Protein AF-A0A9R1W4N7-F1 (afdb_monomer_lite)

Organism: Lactuca sativa (NCBI:txid4236)

Foldseek 3Di:
DDDDDDPPPWKKKKKWAWDPPPPDDPPCLQKTKIWIWMATPVVRDIGTDDIDIDGPVDDPDDPQWDDDPRMIMDIDDPPDDD

Structure (mmCIF, N/CA/C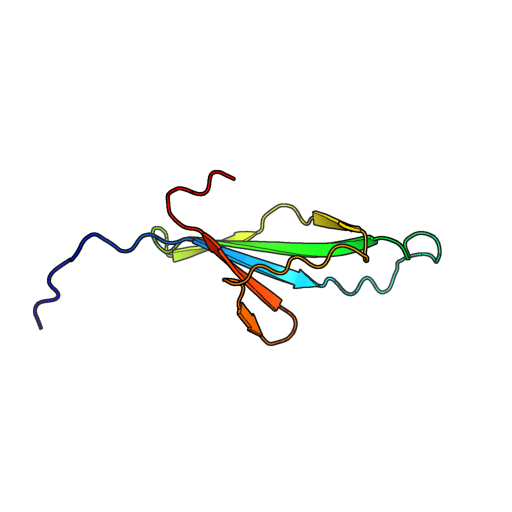/O backbone):
data_AF-A0A9R1W4N7-F1
#
_entry.id   AF-A0A9R1W4N7-F1
#
loop_
_atom_site.group_PDB
_atom_site.id
_atom_site.type_symbol
_atom_site.label_atom_id
_atom_site.label_alt_id
_atom_site.label_comp_id
_atom_site.label_asym_id
_atom_site.label_entity_id
_atom_site.label_seq_id
_atom_site.pdbx_PDB_ins_code
_atom_site.Cartn_x
_atom_site.Cartn_y
_atom_site.Cartn_z
_atom_site.occupancy
_atom_site.B_iso_or_equiv
_atom_site.auth_seq_id
_atom_site.auth_comp_id
_atom_site.auth_asym_id
_atom_site.auth_atom_id
_atom_site.pdbx_PDB_model_num
ATOM 1 N N . MET A 1 1 ? -20.427 15.172 24.346 1.00 40.38 1 MET A N 1
ATOM 2 C CA . MET A 1 1 ? -20.341 14.507 23.030 1.00 40.38 1 MET A CA 1
ATOM 3 C C . MET A 1 1 ? -20.115 13.029 23.291 1.00 40.38 1 MET A C 1
ATOM 5 O O . MET A 1 1 ? -19.072 12.679 23.821 1.00 40.38 1 MET A O 1
ATOM 9 N N . VAL A 1 2 ? -21.123 12.190 23.053 1.00 34.69 2 VAL A N 1
ATOM 10 C CA . VAL A 1 2 ? -21.011 10.735 23.222 1.00 34.69 2 VAL A CA 1
ATOM 11 C C . VAL A 1 2 ? -20.633 10.171 21.860 1.00 34.69 2 VAL A C 1
ATOM 13 O O . VAL A 1 2 ? -21.448 10.194 20.942 1.00 34.69 2 VAL A O 1
ATOM 16 N N . VAL A 1 3 ? -19.386 9.731 21.706 1.00 45.25 3 VAL A N 1
ATOM 17 C CA . VAL A 1 3 ? -18.970 8.970 20.524 1.00 45.25 3 VAL A CA 1
ATOM 18 C C . VAL A 1 3 ? -19.366 7.523 20.790 1.00 45.25 3 VAL A C 1
ATOM 20 O O . VAL A 1 3 ? -18.736 6.835 21.587 1.00 45.25 3 VAL A O 1
ATOM 23 N N . MET A 1 4 ? -20.463 7.080 20.180 1.00 43.38 4 MET A N 1
ATOM 24 C CA . MET A 1 4 ? -20.826 5.666 20.167 1.00 43.38 4 MET A CA 1
ATOM 25 C C . MET A 1 4 ? -19.807 4.922 19.299 1.00 43.38 4 MET A C 1
ATOM 27 O O . MET A 1 4 ? -19.725 5.180 18.097 1.00 43.38 4 MET A O 1
ATOM 31 N N . SER A 1 5 ? -19.020 4.018 19.890 1.00 53.53 5 SER A N 1
ATOM 32 C CA . SER A 1 5 ? -18.104 3.156 19.142 1.00 53.53 5 SER A CA 1
ATOM 33 C C . SER A 1 5 ? -18.897 2.110 18.351 1.00 53.53 5 SER A C 1
ATOM 35 O O . SER A 1 5 ? -19.159 0.990 18.782 1.00 53.53 5 SER A O 1
ATOM 37 N N . SER A 1 6 ? -19.291 2.489 17.138 1.00 52.91 6 SER A N 1
ATOM 38 C CA . SER A 1 6 ? -19.429 1.531 16.043 1.00 52.91 6 SER A CA 1
ATOM 39 C C . SER A 1 6 ? -18.102 0.775 15.912 1.00 52.91 6 SER A C 1
ATOM 41 O O . SER A 1 6 ? -17.059 1.403 16.094 1.00 52.91 6 SER A O 1
ATOM 43 N N . LYS A 1 7 ? -18.152 -0.545 15.652 1.00 56.88 7 LYS A N 1
ATOM 44 C CA . LYS A 1 7 ? -17.000 -1.454 15.448 1.00 56.88 7 LYS A CA 1
ATOM 45 C C . LYS A 1 7 ? -15.752 -0.675 15.044 1.00 56.88 7 LYS A C 1
ATOM 47 O O . LYS A 1 7 ? -15.783 -0.021 14.003 1.00 56.88 7 LYS A O 1
ATOM 52 N N . SER A 1 8 ? -14.716 -0.712 15.884 1.00 60.06 8 SER A N 1
ATOM 53 C CA . SER A 1 8 ? -13.507 0.073 15.651 1.00 60.06 8 SER A CA 1
ATOM 54 C C . SER A 1 8 ? -13.029 -0.175 14.220 1.00 60.06 8 SER A C 1
ATOM 56 O O . SER A 1 8 ? -12.767 -1.318 13.844 1.00 60.06 8 SER A O 1
ATOM 58 N N . LEU A 1 9 ? -13.063 0.874 13.394 1.00 71.75 9 LEU A N 1
ATOM 59 C CA . LEU A 1 9 ? -12.667 0.826 11.991 1.00 71.75 9 LEU A CA 1
ATOM 60 C C . LEU A 1 9 ? -11.151 0.638 11.975 1.00 71.75 9 LEU A C 1
ATOM 62 O O . LEU A 1 9 ? -10.387 1.597 12.032 1.00 71.75 9 LEU A O 1
ATOM 66 N N . HIS A 1 10 ? -10.730 -0.620 12.017 1.00 76.94 10 HIS A N 1
ATOM 67 C CA . HIS A 1 10 ? -9.340 -1.014 11.860 1.00 76.94 10 HIS A CA 1
ATOM 68 C C . HIS A 1 10 ? -9.055 -1.106 10.370 1.00 76.94 10 HIS A C 1
ATOM 70 O O . HIS A 1 10 ? -9.724 -1.858 9.656 1.00 76.94 10 HIS A O 1
ATOM 76 N N . PHE A 1 11 ? -8.102 -0.306 9.917 1.00 81.12 11 PHE A N 1
ATOM 77 C CA . PHE A 1 11 ? -7.617 -0.304 8.552 1.00 81.12 11 PHE A CA 1
ATOM 78 C C . PHE A 1 11 ? -6.107 -0.110 8.557 1.00 81.12 11 PHE A C 1
ATOM 80 O O . PHE A 1 11 ? -5.530 0.476 9.479 1.00 81.12 11 PHE A O 1
ATOM 87 N N . LYS A 1 12 ? -5.466 -0.599 7.502 1.00 88.44 12 LYS A N 1
ATOM 88 C CA . LYS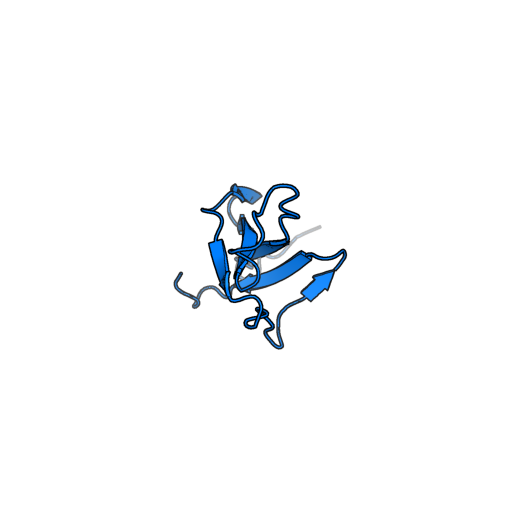 A 1 12 ? -4.048 -0.356 7.264 1.00 88.44 12 LYS A CA 1
ATOM 89 C C . LYS A 1 12 ? -3.879 0.317 5.916 1.00 88.44 12 LYS A C 1
ATOM 91 O O . LYS A 1 12 ? -4.678 0.092 5.011 1.00 88.44 12 LYS A O 1
ATOM 96 N N . ILE A 1 13 ? -2.860 1.155 5.790 1.00 88.94 13 ILE A N 1
ATOM 97 C CA . ILE A 1 13 ? -2.531 1.820 4.529 1.00 88.94 13 ILE A CA 1
ATOM 98 C C . ILE A 1 13 ? -1.108 1.435 4.159 1.00 88.94 13 ILE A C 1
ATOM 100 O O . ILE A 1 13 ? -0.190 1.693 4.935 1.00 88.94 13 ILE A O 1
ATOM 104 N N . ILE A 1 14 ? -0.926 0.844 2.981 1.00 89.44 14 ILE A N 1
ATOM 105 C CA . ILE A 1 14 ? 0.399 0.730 2.373 1.00 89.44 14 ILE A CA 1
ATOM 106 C C . ILE A 1 14 ? 0.659 2.010 1.596 1.00 89.44 14 ILE A C 1
ATOM 108 O O . ILE A 1 14 ? -0.122 2.378 0.718 1.00 89.44 14 ILE A O 1
ATOM 112 N N . ARG A 1 15 ? 1.769 2.668 1.908 1.00 90.25 15 ARG A N 1
ATOM 113 C CA . ARG A 1 15 ? 2.301 3.797 1.159 1.00 90.25 15 ARG A CA 1
ATOM 114 C C . ARG A 1 15 ? 3.475 3.309 0.319 1.00 90.25 15 ARG A C 1
ATOM 116 O O . ARG A 1 15 ? 4.408 2.711 0.845 1.00 90.25 15 ARG A O 1
ATOM 123 N N . LEU A 1 16 ? 3.414 3.579 -0.977 1.00 88.75 16 LEU A N 1
ATOM 124 C CA . LEU A 1 16 ? 4.449 3.247 -1.943 1.00 88.75 16 LEU A CA 1
ATOM 125 C C . LEU A 1 16 ? 4.972 4.541 -2.567 1.00 88.75 16 LEU A C 1
ATOM 127 O O . LEU A 1 16 ? 4.222 5.261 -3.230 1.00 88.75 16 LEU A O 1
ATOM 131 N N . SER A 1 17 ? 6.248 4.853 -2.363 1.00 88.12 17 SER A N 1
ATOM 132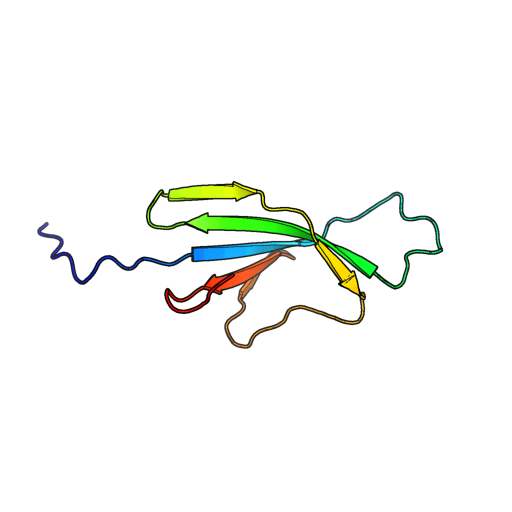 C CA . SER A 1 17 ? 6.883 6.039 -2.946 1.00 88.12 17 SER A CA 1
ATOM 133 C C . SER A 1 17 ? 8.081 5.664 -3.799 1.00 88.12 17 SER A C 1
ATOM 135 O O . SER A 1 17 ? 8.899 4.837 -3.401 1.00 88.12 17 SER A O 1
ATOM 137 N N . TYR A 1 18 ? 8.191 6.301 -4.961 1.00 84.00 18 TYR A N 1
ATOM 138 C CA . TYR A 1 18 ? 9.291 6.068 -5.886 1.00 84.00 18 TYR A CA 1
ATOM 139 C C . TYR A 1 18 ? 10.623 6.527 -5.286 1.00 84.00 18 TYR A C 1
ATOM 141 O O . TYR A 1 18 ? 10.735 7.655 -4.798 1.00 84.00 18 TYR A O 1
ATOM 149 N N . ILE A 1 19 ? 11.643 5.675 -5.355 1.00 81.00 19 ILE A N 1
ATOM 150 C CA . ILE A 1 19 ? 13.010 6.049 -5.004 1.00 81.00 19 ILE A CA 1
ATOM 151 C C . ILE A 1 19 ? 13.704 6.452 -6.297 1.00 81.00 19 ILE A C 1
ATOM 153 O O . ILE A 1 19 ? 14.028 5.612 -7.136 1.00 81.00 19 ILE A O 1
ATOM 157 N N . LEU A 1 20 ? 13.943 7.756 -6.461 1.00 68.12 20 LEU A N 1
ATOM 158 C CA . LEU A 1 20 ? 14.739 8.250 -7.576 1.00 68.12 20 LEU A CA 1
ATOM 159 C C . LEU A 1 20 ? 16.194 7.840 -7.337 1.00 68.12 20 LEU A C 1
ATOM 161 O O . LEU A 1 20 ? 16.934 8.513 -6.623 1.00 68.12 20 LEU A O 1
ATOM 165 N N . SER A 1 21 ? 16.591 6.699 -7.884 1.00 59.59 21 SER A N 1
ATOM 166 C CA . SER A 1 21 ? 17.967 6.254 -7.758 1.00 59.59 21 SER A CA 1
ATOM 167 C C . SER A 1 21 ? 18.823 7.015 -8.769 1.00 59.59 21 SER A C 1
ATOM 169 O O . SER A 1 21 ? 18.808 6.737 -9.967 1.00 59.59 21 SER A O 1
ATOM 171 N N . SER A 1 22 ? 19.543 8.027 -8.279 1.00 57.88 22 SER A N 1
ATOM 172 C CA . SER A 1 22 ? 20.492 8.824 -9.066 1.00 57.88 22 SER A CA 1
ATOM 173 C C . SER A 1 22 ? 21.699 8.016 -9.556 1.00 57.88 22 SER A C 1
ATOM 175 O O . SER A 1 22 ? 22.420 8.488 -10.432 1.00 57.88 22 SER A O 1
ATOM 177 N N . ASP A 1 23 ? 21.888 6.805 -9.019 1.00 54.41 23 ASP A N 1
ATOM 178 C CA . ASP A 1 23 ? 23.092 5.986 -9.182 1.00 54.41 23 ASP A CA 1
ATOM 179 C C . ASP A 1 23 ? 22.842 4.664 -9.933 1.00 54.41 23 ASP A C 1
ATOM 181 O O . ASP A 1 23 ? 23.731 3.809 -9.980 1.00 54.41 23 ASP A O 1
ATOM 185 N N . LEU A 1 24 ? 21.662 4.456 -10.542 1.00 56.47 24 LEU A N 1
ATOM 186 C CA . LEU A 1 24 ? 21.443 3.256 -11.359 1.00 56.47 24 LEU A CA 1
ATOM 187 C C . LEU A 1 24 ? 22.280 3.337 -12.630 1.00 56.47 24 LEU A C 1
ATOM 189 O O . LEU A 1 24 ? 21.948 4.006 -13.610 1.00 56.47 24 LEU A O 1
ATOM 193 N N . LEU A 1 25 ? 23.392 2.609 -12.588 1.00 54.06 25 LEU A N 1
ATOM 194 C CA . LEU A 1 25 ? 24.138 2.153 -13.746 1.00 54.06 25 LEU A CA 1
ATOM 195 C C . LEU A 1 25 ? 23.145 1.687 -14.822 1.00 54.06 25 LEU A C 1
ATOM 197 O O . LEU A 1 25 ? 22.190 0.972 -14.522 1.00 54.06 25 LEU A O 1
ATOM 201 N N . LYS A 1 26 ? 23.404 2.098 -16.067 1.00 53.28 26 LYS A N 1
ATOM 202 C CA . LYS A 1 26 ? 22.620 1.892 -17.304 1.00 53.28 26 LYS A CA 1
ATOM 203 C C . LYS A 1 26 ? 22.026 0.489 -17.554 1.00 53.28 26 LYS A C 1
ATOM 205 O O . LYS A 1 26 ? 21.256 0.353 -18.496 1.00 53.28 26 LYS A O 1
ATOM 210 N N . ASP A 1 27 ? 22.354 -0.509 -16.742 1.00 54.41 27 ASP A N 1
ATOM 211 C CA . ASP A 1 27 ? 21.893 -1.896 -16.845 1.00 54.41 27 ASP A CA 1
ATOM 212 C C . ASP A 1 27 ? 20.658 -2.219 -15.977 1.00 54.41 27 ASP A C 1
ATOM 214 O O . ASP A 1 27 ? 20.133 -3.323 -16.070 1.00 54.41 27 ASP A O 1
ATOM 218 N N . GLN A 1 28 ? 20.156 -1.287 -15.151 1.00 57.91 28 GLN A N 1
ATOM 219 C CA . GLN A 1 28 ? 18.935 -1.482 -14.341 1.00 57.91 28 GLN A CA 1
ATOM 220 C C . GLN A 1 28 ? 17.706 -0.708 -14.849 1.00 57.91 28 GLN A C 1
ATOM 222 O O . GLN A 1 28 ? 16.802 -0.397 -14.082 1.00 57.91 28 GLN A O 1
ATOM 227 N N . VAL A 1 29 ? 17.656 -0.402 -16.147 1.00 62.75 29 VAL A N 1
ATOM 228 C CA . VAL A 1 29 ? 16.550 0.357 -16.772 1.00 62.75 29 VAL A CA 1
ATOM 229 C C . VAL A 1 29 ? 15.207 -0.385 -16.702 1.00 62.75 29 VAL A C 1
ATOM 231 O O . VAL A 1 29 ? 14.159 0.238 -16.832 1.00 62.75 29 VAL A O 1
ATOM 234 N N . ASP A 1 30 ? 15.234 -1.697 -16.465 1.00 76.56 30 ASP A N 1
ATOM 235 C CA . ASP A 1 30 ? 14.036 -2.538 -16.478 1.00 76.56 30 ASP A CA 1
ATOM 236 C C . ASP A 1 30 ? 13.334 -2.650 -15.118 1.00 76.56 30 ASP A C 1
ATOM 238 O O . ASP A 1 30 ? 12.302 -3.317 -15.042 1.00 76.56 30 ASP A O 1
ATOM 242 N N . TYR A 1 31 ? 13.874 -2.049 -14.051 1.00 79.81 31 TYR A N 1
ATOM 243 C CA . TYR A 1 31 ? 13.308 -2.147 -12.707 1.00 79.81 31 TYR A CA 1
ATOM 244 C C . TYR A 1 31 ? 13.271 -0.811 -11.960 1.00 79.81 31 TYR A C 1
ATOM 246 O O . TYR A 1 31 ? 14.275 -0.114 -11.825 1.00 79.81 31 TYR A O 1
ATOM 254 N N . ASP A 1 32 ? 12.127 -0.554 -11.340 1.00 81.56 32 ASP A N 1
ATOM 255 C CA . ASP A 1 32 ? 11.856 0.582 -10.478 1.00 81.56 32 ASP A CA 1
ATOM 256 C C . ASP A 1 32 ? 11.978 0.188 -9.001 1.00 81.56 32 ASP A C 1
ATOM 258 O O . ASP A 1 32 ? 11.569 -0.898 -8.572 1.00 81.56 32 ASP A O 1
ATOM 262 N N . TYR A 1 33 ? 12.529 1.101 -8.205 1.00 84.56 33 TYR A N 1
ATOM 263 C CA . TYR A 1 33 ? 12.682 0.933 -6.764 1.00 84.56 33 TYR A CA 1
ATOM 264 C C . TYR A 1 33 ? 11.615 1.716 -6.016 1.00 84.56 33 TYR A C 1
ATOM 266 O O . TYR A 1 33 ? 11.428 2.917 -6.230 1.00 84.56 33 TYR A O 1
ATOM 274 N N . PHE A 1 34 ? 10.972 1.046 -5.068 1.00 86.19 34 PHE A N 1
ATOM 275 C CA . PHE A 1 34 ? 9.928 1.640 -4.257 1.00 86.19 34 PHE A CA 1
ATOM 276 C C . PHE A 1 34 ? 10.243 1.511 -2.776 1.00 86.19 34 PHE A C 1
ATOM 278 O O . PHE A 1 34 ? 10.569 0.436 -2.266 1.00 86.19 34 PHE A O 1
ATOM 285 N N . HIS A 1 35 ? 10.094 2.632 -2.082 1.00 89.69 35 HIS A N 1
ATOM 286 C CA . HIS A 1 35 ? 10.024 2.660 -0.638 1.00 89.69 35 HIS A CA 1
ATOM 287 C C . HIS A 1 35 ? 8.608 2.300 -0.202 1.00 89.69 35 HIS A C 1
ATOM 289 O O . HIS A 1 35 ? 7.634 2.774 -0.798 1.00 89.69 35 HIS A O 1
ATOM 295 N N . LEU A 1 36 ? 8.517 1.445 0.811 1.00 90.44 36 LEU A N 1
ATOM 296 C CA . LEU A 1 36 ? 7.274 0.847 1.264 1.00 90.44 36 LEU A CA 1
ATOM 297 C C . LEU A 1 36 ? 7.088 1.139 2.752 1.00 90.44 36 LEU A C 1
ATOM 299 O O . LEU A 1 36 ? 7.947 0.808 3.567 1.00 90.44 36 LEU A O 1
ATOM 303 N N . GLU A 1 37 ? 5.949 1.711 3.116 1.00 93.25 37 GLU A N 1
ATOM 304 C CA . GLU A 1 37 ? 5.586 1.959 4.511 1.00 93.25 37 GLU A CA 1
ATOM 305 C C . GLU A 1 37 ? 4.179 1.442 4.791 1.00 93.25 37 GLU A C 1
ATOM 307 O O . GLU A 1 37 ? 3.311 1.424 3.916 1.00 93.25 37 GLU A O 1
ATOM 312 N N . LEU A 1 38 ? 3.944 1.046 6.036 1.00 91.56 38 LEU A N 1
ATOM 313 C CA . LEU A 1 38 ? 2.661 0.580 6.533 1.00 91.56 38 LEU A CA 1
ATOM 314 C C . LEU A 1 38 ? 2.188 1.493 7.658 1.00 91.56 38 LEU A C 1
ATOM 316 O O . LEU A 1 38 ? 2.824 1.581 8.708 1.00 91.56 38 LEU A O 1
ATOM 320 N N . PHE A 1 39 ? 1.042 2.127 7.456 1.00 89.62 39 PHE A N 1
ATOM 321 C CA . PHE A 1 39 ? 0.307 2.801 8.515 1.00 89.62 39 PHE A CA 1
ATOM 322 C C . PHE A 1 39 ? -0.743 1.857 9.102 1.00 89.62 39 PHE A C 1
ATOM 324 O O . PHE A 1 39 ? -1.526 1.267 8.355 1.00 89.62 39 PHE A O 1
ATOM 331 N N . ASP A 1 40 ? -0.787 1.738 10.428 1.00 87.94 40 ASP A N 1
ATOM 332 C CA . ASP A 1 40 ? -1.786 0.945 11.151 1.00 87.94 40 ASP A CA 1
ATOM 333 C C . ASP A 1 40 ? -2.680 1.859 11.999 1.00 87.94 40 ASP A C 1
ATOM 335 O O . ASP A 1 40 ? -2.204 2.538 12.909 1.00 87.94 40 ASP A O 1
ATOM 339 N N . SER A 1 41 ? -3.991 1.872 11.731 1.00 86.12 41 SER A N 1
ATOM 340 C CA . SER A 1 41 ? -4.946 2.710 12.470 1.00 86.12 41 SER A CA 1
ATOM 341 C C . SER A 1 41 ? -5.208 2.231 13.906 1.00 86.12 41 SER A C 1
ATOM 343 O O . SER A 1 41 ? -5.856 2.935 14.683 1.00 86.12 41 SER A O 1
ATOM 345 N N . THR A 1 42 ? -4.748 1.030 14.263 1.00 85.94 42 THR A N 1
ATOM 346 C CA . THR A 1 42 ? -4.877 0.447 15.604 1.00 85.94 42 THR A CA 1
ATOM 347 C C . THR A 1 42 ? -3.796 0.987 16.524 1.00 85.94 42 THR A C 1
ATOM 349 O O . THR A 1 42 ? -4.093 1.436 17.630 1.00 85.94 42 THR A O 1
ATOM 352 N N . THR A 1 43 ? -2.542 0.955 16.068 1.00 88.94 43 THR A N 1
ATOM 353 C CA . THR A 1 43 ? -1.392 1.450 16.838 1.00 88.94 43 THR A CA 1
ATOM 354 C C . THR A 1 43 ? -1.088 2.918 16.558 1.00 88.94 43 THR A C 1
ATOM 356 O O . THR A 1 43 ? -0.381 3.536 17.345 1.00 88.94 43 THR A O 1
ATOM 359 N N . TRP A 1 44 ? -1.650 3.487 15.484 1.00 87.12 44 TRP A N 1
ATOM 360 C CA . TRP A 1 44 ? -1.337 4.829 14.979 1.00 87.12 44 TRP A CA 1
ATOM 361 C C . TRP A 1 44 ? 0.144 5.012 14.644 1.00 87.12 44 TRP A C 1
ATOM 363 O O . TRP A 1 44 ? 0.703 6.100 14.771 1.00 87.12 44 TRP A O 1
ATOM 373 N N . GLU A 1 45 ? 0.781 3.937 14.192 1.00 89.75 45 GLU A N 1
ATOM 374 C CA . GLU A 1 45 ? 2.195 3.931 13.841 1.00 89.75 45 GLU A CA 1
ATOM 375 C C . GLU A 1 45 ? 2.374 3.834 12.331 1.00 89.75 45 GLU A C 1
ATOM 377 O O . GLU A 1 45 ? 1.667 3.090 11.648 1.00 89.75 45 GLU A O 1
ATOM 382 N N . LEU A 1 46 ? 3.371 4.566 11.836 1.00 90.44 46 LEU A N 1
ATOM 383 C CA . LEU A 1 46 ? 3.934 4.386 10.508 1.00 90.44 46 LEU A CA 1
ATOM 384 C C . LEU A 1 46 ? 5.198 3.536 10.648 1.00 90.44 46 LEU A C 1
ATOM 386 O O . LEU A 1 46 ? 6.097 3.884 11.414 1.00 90.44 46 LEU A O 1
ATOM 390 N N . ARG A 1 47 ? 5.250 2.409 9.943 1.00 92.06 47 ARG A N 1
ATOM 391 C CA . ARG A 1 47 ? 6.373 1.471 9.979 1.00 92.06 47 ARG A CA 1
ATOM 392 C C . ARG A 1 47 ? 6.965 1.330 8.590 1.00 92.06 47 ARG A C 1
ATOM 394 O O . ARG A 1 47 ? 6.238 1.046 7.643 1.00 92.06 47 ARG A O 1
ATOM 401 N N . GLU A 1 48 ? 8.276 1.477 8.486 1.00 92.19 48 GLU A N 1
ATOM 402 C CA . GLU A 1 48 ? 8.993 1.157 7.255 1.00 92.19 48 GLU A CA 1
ATOM 403 C C . GLU A 1 48 ? 8.999 -0.362 7.041 1.00 92.19 48 GLU A C 1
ATOM 405 O O . GLU A 1 48 ? 9.241 -1.146 7.965 1.00 92.19 48 GLU A O 1
ATOM 410 N N . LEU A 1 49 ? 8.700 -0.777 5.814 1.00 88.31 49 LEU A N 1
ATOM 411 C CA . LEU A 1 49 ? 8.834 -2.152 5.356 1.00 88.31 49 LEU A CA 1
ATOM 412 C C . LEU A 1 49 ? 10.092 -2.286 4.494 1.00 88.31 49 LEU A C 1
ATOM 414 O O . LEU A 1 49 ? 10.783 -1.316 4.185 1.00 88.31 49 LEU A O 1
ATOM 418 N N . HIS A 1 50 ? 10.397 -3.518 4.093 1.00 86.38 50 HIS A N 1
ATOM 419 C CA . HIS A 1 50 ? 11.471 -3.749 3.139 1.00 86.38 50 HIS A CA 1
ATOM 420 C C . HIS A 1 50 ? 11.114 -3.089 1.805 1.00 86.38 50 HIS A C 1
ATOM 422 O O . HIS A 1 50 ? 10.056 -3.364 1.237 1.00 86.38 50 HIS A O 1
ATOM 428 N N . ASN A 1 51 ? 12.013 -2.235 1.314 1.00 88.19 51 ASN A N 1
ATOM 429 C CA . ASN A 1 51 ? 11.900 -1.654 -0.018 1.00 88.19 51 ASN A CA 1
ATOM 430 C C . ASN A 1 51 ? 11.800 -2.772 -1.055 1.00 88.19 51 ASN A C 1
ATOM 432 O O . ASN A 1 51 ? 12.488 -3.792 -0.953 1.00 88.19 51 ASN A O 1
ATOM 436 N N . ILE A 1 52 ? 10.962 -2.556 -2.061 1.00 85.31 52 ILE A N 1
ATOM 437 C CA . ILE A 1 52 ? 10.741 -3.528 -3.125 1.00 85.31 52 ILE A CA 1
ATOM 438 C C . ILE A 1 52 ? 11.280 -2.999 -4.443 1.00 85.31 52 ILE A C 1
ATOM 440 O O . ILE A 1 52 ? 11.357 -1.792 -4.678 1.00 85.31 52 ILE A O 1
ATOM 444 N N . GLN A 1 53 ? 11.634 -3.938 -5.308 1.00 86.31 53 GLN A N 1
ATOM 445 C CA . GLN A 1 53 ? 11.999 -3.674 -6.684 1.00 86.31 53 GLN A CA 1
ATOM 446 C C . GLN A 1 53 ? 10.963 -4.356 -7.570 1.00 86.31 53 GLN A C 1
ATOM 448 O O . GLN A 1 53 ? 10.717 -5.556 -7.430 1.00 86.31 53 GLN A O 1
ATOM 453 N N . LEU A 1 54 ? 10.337 -3.589 -8.453 1.00 83.00 54 LEU A N 1
ATOM 454 C CA . LEU A 1 54 ? 9.374 -4.098 -9.423 1.00 83.00 54 LEU A CA 1
ATOM 455 C C . LEU A 1 54 ? 9.889 -3.789 -10.826 1.00 83.00 54 LEU A C 1
ATOM 457 O O .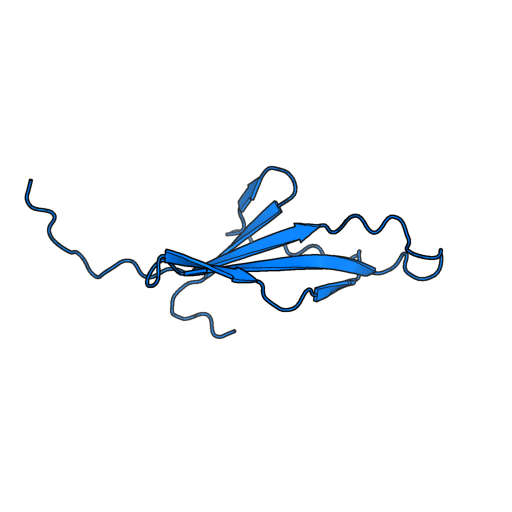 LEU A 1 54 ? 10.517 -2.752 -11.009 1.00 83.00 54 LEU A O 1
ATOM 461 N N . PRO A 1 55 ? 9.652 -4.654 -11.823 1.00 85.06 55 PRO A N 1
ATOM 462 C CA . PRO A 1 55 ? 9.902 -4.295 -13.210 1.00 85.06 55 PRO A CA 1
ATOM 463 C C . PRO A 1 55 ? 9.227 -2.960 -13.552 1.00 85.06 55 PRO A C 1
ATOM 465 O O . PRO A 1 55 ? 8.068 -2.773 -13.190 1.00 85.06 55 PRO A O 1
ATOM 468 N N . SER A 1 56 ? 9.888 -2.060 -14.281 1.00 79.44 56 SER A N 1
ATOM 469 C CA . SER A 1 56 ? 9.343 -0.731 -14.625 1.00 79.44 56 SER A CA 1
ATOM 470 C C . SER A 1 56 ? 8.079 -0.800 -15.496 1.00 79.44 56 SER A C 1
ATOM 472 O O . SER A 1 56 ? 7.345 0.172 -15.650 1.00 79.44 56 SER A O 1
ATOM 474 N N . SER A 1 57 ? 7.794 -1.970 -16.074 1.00 77.56 57 SER A N 1
ATOM 475 C CA . SER A 1 57 ? 6.542 -2.267 -16.778 1.00 77.56 57 SER A CA 1
ATOM 476 C C . SER A 1 57 ? 5.365 -2.581 -15.846 1.00 77.56 57 SER A C 1
ATOM 478 O O . SER A 1 57 ? 4.222 -2.625 -16.304 1.00 77.56 57 SER A O 1
ATOM 480 N N . ILE A 1 58 ? 5.618 -2.806 -14.555 1.00 76.31 58 ILE A N 1
ATOM 481 C CA . ILE A 1 58 ? 4.616 -3.113 -13.538 1.00 76.31 58 ILE A CA 1
ATOM 482 C C . ILE A 1 58 ? 4.386 -1.861 -12.704 1.00 76.31 58 ILE A C 1
ATOM 484 O O . ILE A 1 58 ? 5.123 -1.564 -11.766 1.00 76.31 58 ILE A O 1
ATOM 488 N N . TYR A 1 59 ? 3.311 -1.148 -13.028 1.00 72.06 59 TYR A N 1
ATOM 489 C CA . TYR A 1 59 ? 2.822 -0.078 -12.176 1.00 72.06 59 TYR A CA 1
ATOM 490 C C . TYR A 1 59 ? 1.762 -0.650 -11.230 1.00 72.06 59 TYR A C 1
ATOM 492 O O . TYR A 1 59 ? 0.758 -1.186 -11.708 1.00 72.06 59 TYR A O 1
ATOM 500 N N . PRO A 1 60 ? 1.954 -0.571 -9.905 1.00 68.06 60 PRO A N 1
ATOM 501 C CA . PRO A 1 60 ? 0.970 -1.063 -8.959 1.00 68.06 60 PRO A CA 1
ATOM 502 C C . PRO A 1 60 ? -0.199 -0.071 -8.940 1.00 68.06 60 PRO A C 1
ATOM 504 O O . PRO A 1 60 ? -0.196 0.928 -8.226 1.00 68.06 60 PRO A O 1
ATOM 507 N N . VAL A 1 61 ? -1.180 -0.323 -9.802 1.00 68.06 61 VAL A N 1
ATOM 508 C CA . VAL A 1 61 ? -2.464 0.378 -9.845 1.00 68.06 61 VAL A CA 1
ATOM 509 C C . VAL A 1 61 ? -3.531 -0.624 -9.429 1.00 68.06 61 VAL A C 1
ATOM 511 O O . VAL A 1 61 ? -3.656 -1.681 -10.042 1.00 68.06 61 VAL A O 1
ATOM 514 N N . SER A 1 62 ? -4.289 -0.280 -8.392 1.00 72.25 62 SER A N 1
ATOM 515 C CA . SER A 1 62 ? -5.570 -0.917 -8.073 1.00 72.25 62 SER A CA 1
ATOM 516 C C . SER A 1 62 ? -6.668 0.116 -8.286 1.00 72.25 62 SER A C 1
ATOM 518 O O . SER A 1 62 ? -6.402 1.309 -8.126 1.00 72.25 62 SER A O 1
ATOM 520 N N . ASP A 1 63 ? -7.892 -0.313 -8.584 1.00 71.50 63 ASP A N 1
ATOM 521 C CA . ASP A 1 63 ? -9.038 0.605 -8.681 1.00 71.50 63 ASP A CA 1
ATOM 522 C C . ASP A 1 63 ? -9.292 1.338 -7.347 1.00 71.50 63 ASP A C 1
ATOM 524 O O . ASP A 1 63 ? -9.795 2.461 -7.321 1.00 71.50 63 ASP A O 1
ATOM 528 N N . GLU A 1 64 ? -8.880 0.738 -6.228 1.00 75.69 64 GLU A N 1
ATOM 529 C CA . GLU A 1 64 ? -8.955 1.304 -4.879 1.00 75.69 64 GLU A CA 1
ATOM 530 C C . GLU A 1 64 ? -7.715 2.122 -4.476 1.00 75.69 64 GLU A C 1
ATOM 532 O O . GLU A 1 64 ? -7.664 2.658 -3.364 1.00 75.69 64 GLU A O 1
ATOM 537 N N . ALA A 1 65 ? -6.698 2.214 -5.338 1.00 81.44 65 ALA A N 1
ATOM 538 C CA . ALA A 1 65 ? -5.467 2.926 -5.029 1.00 81.44 65 ALA A CA 1
ATOM 539 C C . ALA A 1 65 ? -5.649 4.441 -5.182 1.00 81.44 65 ALA A C 1
ATOM 541 O O . ALA A 1 65 ? -6.129 4.941 -6.200 1.00 81.44 65 ALA A O 1
ATOM 542 N N . ILE A 1 66 ? -5.200 5.200 -4.182 1.00 84.06 66 ILE A N 1
ATOM 543 C CA . ILE A 1 66 ? -5.164 6.663 -4.251 1.00 84.06 66 ILE A CA 1
ATOM 544 C C . ILE A 1 66 ? -3.755 7.078 -4.660 1.00 84.06 66 ILE A C 1
ATOM 546 O O . ILE A 1 66 ? -2.786 6.692 -4.015 1.00 84.06 66 ILE A O 1
ATOM 550 N N . ILE A 1 67 ? -3.632 7.892 -5.709 1.00 84.00 67 ILE A N 1
ATOM 551 C CA . ILE A 1 67 ? -2.346 8.433 -6.162 1.00 84.00 67 ILE A CA 1
ATOM 552 C C . ILE A 1 67 ? -2.313 9.928 -5.854 1.00 84.00 67 ILE A C 1
ATOM 554 O O . ILE A 1 67 ? -3.150 10.690 -6.337 1.00 84.00 67 ILE A O 1
ATOM 558 N N . SER A 1 68 ? -1.347 10.362 -5.046 1.00 82.12 68 SER A N 1
ATOM 559 C CA . SER A 1 68 ? -1.167 11.774 -4.696 1.00 82.12 68 SER A CA 1
ATOM 560 C C . SER A 1 68 ? 0.306 12.096 -4.481 1.00 82.12 68 SER A C 1
ATOM 562 O O . SER A 1 68 ? 1.018 11.357 -3.808 1.00 82.12 68 SER A O 1
ATOM 564 N N . GLY A 1 69 ? 0.783 13.194 -5.075 1.00 80.38 69 GLY A N 1
ATOM 565 C CA . GLY A 1 69 ? 2.162 13.661 -4.893 1.00 80.38 69 GLY A CA 1
ATOM 566 C C . GLY A 1 69 ? 3.250 12.664 -5.322 1.00 80.38 69 GLY A C 1
ATOM 567 O O . GLY A 1 69 ? 4.325 12.670 -4.734 1.00 80.38 69 GLY A O 1
ATOM 568 N N . GLY A 1 70 ? 2.978 11.793 -6.303 1.00 77.12 70 GLY A N 1
ATOM 569 C CA . GLY A 1 70 ? 3.924 10.752 -6.744 1.00 77.12 70 GLY A CA 1
ATOM 570 C C . GLY A 1 70 ? 4.013 9.539 -5.810 1.00 77.12 70 GLY A C 1
ATOM 571 O O . GLY A 1 70 ? 4.944 8.744 -5.911 1.00 77.12 70 GLY A O 1
ATOM 572 N N . VAL A 1 71 ? 3.055 9.407 -4.895 1.00 83.06 71 VAL A N 1
ATOM 573 C CA . VAL A 1 71 ? 2.941 8.309 -3.939 1.00 83.06 71 VAL A CA 1
ATOM 574 C C . VAL A 1 71 ? 1.630 7.575 -4.191 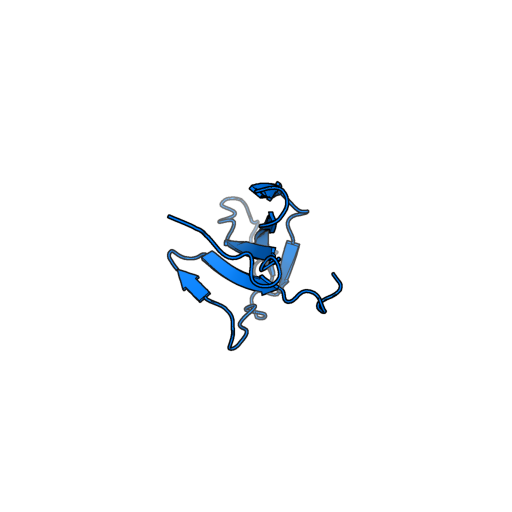1.00 83.06 71 VAL A C 1
ATOM 576 O O . VAL A 1 71 ? 0.598 8.208 -4.432 1.00 83.06 71 VAL A O 1
ATOM 579 N N . VAL A 1 72 ? 1.672 6.249 -4.112 1.00 84.88 72 VAL A N 1
ATOM 580 C CA . VAL A 1 72 ? 0.502 5.379 -4.233 1.00 84.88 72 VAL A CA 1
ATOM 581 C C . VAL A 1 72 ? 0.114 4.867 -2.850 1.00 84.88 72 VAL A C 1
ATOM 583 O O . VAL A 1 72 ? 0.967 4.428 -2.080 1.00 84.88 72 VAL A O 1
ATOM 586 N N . TYR A 1 73 ? -1.173 4.934 -2.531 1.00 85.25 73 TYR A N 1
ATOM 587 C CA . TYR A 1 73 ? -1.739 4.497 -1.261 1.00 85.25 73 TYR A CA 1
ATOM 588 C C . TYR A 1 73 ? -2.730 3.361 -1.505 1.00 85.25 73 TYR A C 1
ATOM 590 O O . TYR A 1 73 ? -3.700 3.542 -2.241 1.00 85.25 73 TYR A O 1
ATOM 598 N N . PHE A 1 74 ? -2.517 2.224 -0.848 1.00 86.31 74 PHE A N 1
ATOM 599 C CA . PHE A 1 74 ? -3.439 1.090 -0.865 1.00 86.31 74 PHE A CA 1
ATOM 600 C C . PHE A 1 74 ? -4.105 0.957 0.494 1.00 86.31 74 PHE A C 1
ATOM 602 O O . PHE A 1 74 ? -3.422 0.821 1.512 1.00 86.31 74 PHE A O 1
ATOM 609 N N . LEU A 1 75 ? -5.435 0.986 0.512 1.00 83.94 75 LEU A N 1
ATOM 610 C CA . LEU A 1 75 ? -6.203 0.653 1.701 1.00 83.94 75 LEU A CA 1
ATOM 611 C C . LEU A 1 75 ? -6.295 -0.869 1.809 1.00 83.94 75 LEU A C 1
ATOM 613 O O . LEU A 1 75 ? -6.894 -1.512 0.954 1.00 83.94 75 LEU A O 1
ATOM 617 N N . LEU A 1 76 ? -5.731 -1.434 2.870 1.00 77.00 76 LEU A N 1
ATOM 618 C CA . LEU A 1 76 ? -5.888 -2.848 3.179 1.00 77.00 76 LEU A CA 1
ATOM 619 C C . LEU A 1 76 ? -7.142 -3.046 4.020 1.00 77.00 76 LEU A C 1
ATOM 621 O O . LEU A 1 76 ? -7.310 -2.432 5.085 1.00 77.00 76 LEU A O 1
ATOM 625 N N . SER A 1 77 ? -8.009 -3.937 3.555 1.00 67.81 77 SER A N 1
ATOM 626 C CA . SER A 1 77 ? -9.099 -4.460 4.358 1.00 67.81 77 SER A CA 1
ATOM 627 C C . SER A 1 77 ? -8.558 -5.505 5.341 1.00 67.81 77 SER A C 1
ATOM 629 O O . SER A 1 77 ? -7.519 -6.121 5.119 1.00 67.81 77 SER A O 1
ATOM 631 N N . ASN A 1 78 ? -9.269 -5.755 6.445 1.00 58.94 78 ASN A N 1
ATOM 632 C CA . ASN A 1 78 ? -8.853 -6.756 7.444 1.00 58.94 78 ASN A CA 1
ATOM 633 C C . ASN A 1 78 ? -8.781 -8.204 6.904 1.00 58.94 78 ASN A C 1
ATOM 635 O O . ASN A 1 78 ? -8.393 -9.100 7.650 1.00 58.94 78 ASN A O 1
ATOM 639 N N . TYR A 1 79 ? -9.184 -8.442 5.652 1.00 56.50 79 TYR A N 1
ATOM 640 C CA . TYR A 1 79 ? -9.131 -9.748 4.993 1.00 56.50 79 TYR A CA 1
ATOM 641 C C . TYR A 1 79 ? -7.916 -9.913 4.077 1.00 56.50 79 TYR A C 1
ATOM 643 O O . TYR A 1 79 ? -7.668 -11.022 3.605 1.00 56.50 79 TYR A O 1
ATOM 651 N N . ASP A 1 80 ? -7.149 -8.844 3.858 1.00 56.25 80 ASP A N 1
ATOM 652 C CA . ASP A 1 80 ? -5.975 -8.873 3.000 1.00 56.25 80 ASP A CA 1
ATOM 653 C C . ASP A 1 80 ? -4.774 -9.350 3.825 1.00 56.25 80 ASP A C 1
ATOM 655 O O . ASP A 1 80 ? -4.240 -8.642 4.684 1.00 56.25 80 ASP A O 1
ATOM 659 N N . ILE A 1 81 ? -4.403 -10.614 3.616 1.00 47.19 81 ILE A N 1
ATOM 660 C CA . ILE A 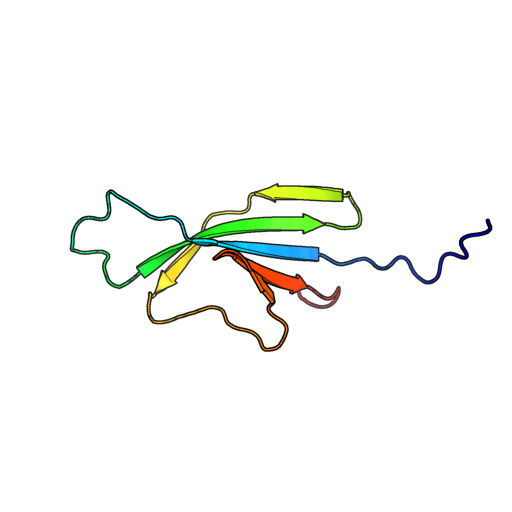1 81 ? -3.211 -11.229 4.202 1.00 47.19 81 ILE A CA 1
ATOM 661 C C . ILE A 1 81 ? -2.013 -10.786 3.354 1.00 47.19 81 ILE A C 1
ATOM 663 O O . ILE A 1 81 ? -1.977 -11.070 2.157 1.00 47.19 81 ILE A O 1
ATOM 667 N N . LEU A 1 82 ? -1.064 -10.088 3.984 1.00 46.91 82 LEU A N 1
ATOM 668 C CA . LEU A 1 82 ? 0.275 -9.819 3.447 1.00 46.91 82 LEU A CA 1
ATOM 669 C C . LEU A 1 82 ? 1.180 -11.041 3.619 1.00 46.91 82 LEU A C 1
ATOM 671 O O . LEU A 1 82 ? 1.190 -11.593 4.745 1.00 46.91 82 LEU A O 1
#

pLDDT: mean 74.94, std 14.98, range [34.69, 93.25]

Radius of gyration: 16.16 Å; chains: 1; bounding box: 45×26×40 Å

Sequence (82 aa):
MVVMSSKSLHFKIIRLSYILSSDLLKDQVDYDYFHLELFDSTTWELRELHNIQLPSSIYPVSDEAIISGGVVYFLLSNYDIL

Secondary structure (DSSP, 8-state):
------S----EEEEEEE---TT--TT-TTEEEEEEEEEETTTTEEEE---EEEETT-----TT-EEETTEEEEEEPTT---